Protein 1ZP6 (pdb70)

InterPro domains:
  IPR027417 P-loop containing nucleoside triphosphate hydrolase [G3DSA:3.40.50.300] (1-183)
  IPR027417 P-loop containing nucleoside triphosphate hydrolase [SSF52540] (6-176)

Structure (mmCIF, N/CA/C/O backbone):
data_1ZP6
#
_entry.id   1ZP6
#
_cell.length_a   91.960
_cell.length_b   91.960
_cell.length_c   173.603
_cell.angle_alpha   90.00
_cell.angle_beta   90.00
_cell.angle_gamma   90.00
#
_symmetry.space_group_name_H-M   'I 41 2 2'
#
loop_
_entity.id
_entity.type
_entity.pdbx_description
1 polymer 'hypothetical protein Atu3015'
2 non-polymer 'SULFATE ION'
3 water water
#
loop_
_atom_site.group_PDB
_atom_site.id
_atom_site.type_symbol
_atom_site.label_atom_id
_atom_site.label_alt_id
_atom_site.label_comp_id
_atom_site.label_asym_id
_atom_site.label_entity_id
_atom_site.label_seq_id
_atom_site.pdbx_PDB_ins_code
_atom_site.Cartn_x
_atom_site.Cartn_y
_atom_site.Cartn_z
_atom_site.occupancy
_atom_site.B_iso_or_equiv
_atom_site.auth_seq_id
_atom_site.auth_comp_id
_atom_site.auth_asym_id
_atom_site.auth_atom_id
_atom_site.pdbx_PDB_model_num
ATOM 1 N N . ASP A 1 6 ? 2.862 57.239 78.964 1.00 65.27 6 ASP A N 1
ATOM 2 C CA . ASP A 1 6 ? 3.083 58.697 79.282 1.00 66.22 6 ASP A CA 1
ATOM 3 C C . ASP A 1 6 ? 4.576 59.024 79.295 1.00 65.69 6 ASP A C 1
ATOM 4 O O . ASP A 1 6 ? 4.971 60.158 79.577 1.00 65.38 6 ASP A O 1
ATOM 9 N N . LEU A 1 7 ? 5.401 58.022 79.003 1.00 63.04 7 LEU A N 1
ATOM 10 C CA . LEU A 1 7 ? 6.836 58.229 78.988 1.00 59.93 7 LEU A CA 1
ATOM 11 C C . LEU A 1 7 ? 7.327 58.370 77.544 1.00 60.36 7 LEU A C 1
ATOM 12 O O . LEU A 1 7 ? 8.390 57.876 77.159 1.00 60.15 7 LEU A O 1
ATOM 17 N N . GLY A 1 8 ? 6.519 59.055 76.744 1.00 58.96 8 GLY A N 1
ATOM 18 C CA . GLY A 1 8 ? 6.884 59.304 75.371 1.00 56.59 8 GLY A CA 1
ATOM 19 C C . GLY A 1 8 ? 7.799 60.503 75.421 1.00 56.03 8 GLY A C 1
ATOM 20 O O . GLY A 1 8 ? 7.660 61.344 76.305 1.00 54.78 8 GLY A O 1
ATOM 21 N N . GLY A 1 9 ? 8.735 60.590 74.479 1.00 5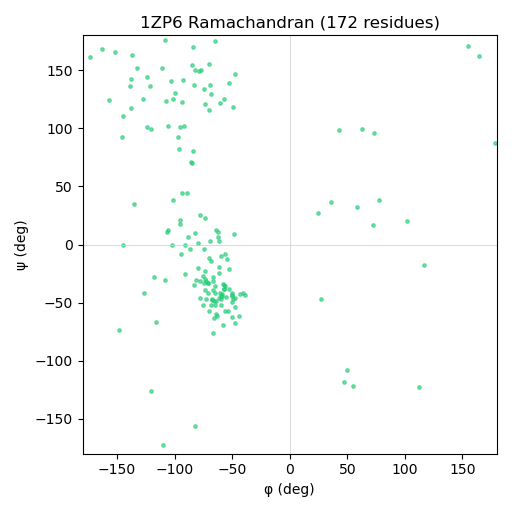6.60 9 GLY A N 1
ATOM 22 C CA . GLY A 1 9 ? 9.678 61.708 74.463 1.00 55.76 9 GLY A CA 1
ATOM 23 C C . GLY A 1 9 ? 10.705 61.613 75.588 1.00 54.85 9 GLY A C 1
ATOM 24 O O . GLY A 1 9 ? 11.369 62.595 75.907 1.00 54.89 9 GLY A O 1
ATOM 25 N N . ASN A 1 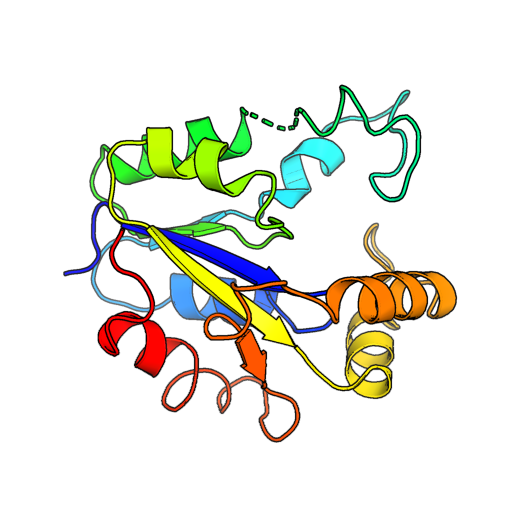10 ? 10.815 60.413 76.167 1.00 52.43 10 ASN A N 1
ATOM 26 C CA . ASN A 1 10 ? 11.718 60.095 77.262 1.00 49.12 10 ASN A CA 1
ATOM 27 C C . ASN A 1 10 ? 12.865 59.157 76.858 1.00 47.57 10 ASN A C 1
ATOM 28 O O . ASN A 1 10 ? 12.738 58.342 75.942 1.00 47.14 10 ASN A O 1
ATOM 33 N N . ILE A 1 11 ? 13.989 59.274 77.554 1.00 46.23 11 ILE A N 1
ATOM 34 C CA . ILE A 1 11 ? 15.149 58.447 77.265 1.00 43.59 11 ILE A CA 1
ATOM 35 C C . ILE A 1 11 ? 15.528 57.738 78.536 1.00 43.06 11 ILE A C 1
ATOM 36 O O . ILE A 1 11 ? 15.410 58.289 79.626 1.00 43.07 11 ILE A O 1
ATOM 41 N N . LEU A 1 12 ? 15.986 56.507 78.392 1.00 42.57 12 LEU A N 1
ATOM 42 C CA . LEU A 1 12 ? 16.372 55.708 79.541 1.00 42.41 12 LEU A CA 1
ATOM 43 C C . LEU A 1 12 ? 17.757 55.185 79.336 1.00 41.70 12 LEU A C 1
ATOM 44 O O . LEU A 1 12 ? 18.039 54.521 78.337 1.00 41.49 12 LEU A O 1
ATOM 49 N N . LEU A 1 13 ? 18.618 55.463 80.297 1.00 39.95 13 LEU A N 1
ATOM 50 C CA . LEU A 1 13 ? 19.974 54.993 80.211 1.00 39.24 13 LEU A CA 1
ATOM 51 C C . LEU A 1 13 ? 20.022 53.714 81.036 1.00 40.24 13 LEU A C 1
ATOM 52 O O . LEU A 1 13 ? 20.204 53.761 82.240 1.00 42.68 13 LEU A O 1
ATOM 57 N N . LEU A 1 14 ? 19.820 52.568 80.401 1.00 40.78 14 LEU A N 1
ATOM 58 C CA . LEU A 1 14 ? 19.835 51.297 81.127 1.00 41.44 14 LEU A CA 1
ATOM 59 C C . LEU A 1 14 ? 21.285 50.816 81.207 1.00 43.64 14 LEU A C 1
ATOM 60 O O . LEU A 1 14 ? 21.690 49.855 80.544 1.00 44.00 14 LEU A O 1
ATOM 65 N N . SER A 1 15 ? 22.065 51.513 82.024 1.00 45.80 15 SER A N 1
ATOM 66 C CA . SER A 1 15 ? 23.480 51.208 82.207 1.00 46.97 15 SER A CA 1
ATOM 67 C C . SER A 1 15 ? 23.685 50.092 83.251 1.00 46.89 15 SER A C 1
ATOM 68 O O . SER A 1 15 ? 22.747 49.699 83.951 1.00 47.18 15 SER A O 1
ATOM 71 N N . GLY A 1 16 ? 24.914 49.592 83.346 1.00 45.24 16 GLY A N 1
ATOM 72 C CA . GLY A 1 16 ? 25.223 48.527 84.282 1.00 42.94 16 GLY A CA 1
ATOM 73 C C . GLY A 1 16 ? 26.420 47.788 83.734 1.00 42.35 16 GLY A C 1
ATOM 74 O O . GLY A 1 16 ? 26.809 48.033 82.599 1.00 41.57 16 GLY A O 1
ATOM 75 N N . HIS A 1 17 ? 27.010 46.886 84.504 1.00 43.18 17 HIS A N 1
ATOM 76 C CA . HIS A 1 17 ? 28.181 46.175 84.008 1.00 44.69 17 HIS A CA 1
ATOM 77 C C . HIS A 1 17 ? 27.797 45.094 83.029 1.00 44.92 17 HIS A C 1
ATOM 78 O O . HIS A 1 17 ? 26.718 44.507 83.125 1.00 44.51 17 HIS A O 1
ATOM 85 N N . PRO A 1 18 ? 28.688 44.792 82.078 1.00 46.35 18 PRO A N 1
ATOM 86 C CA . PRO A 1 18 ? 28.320 43.744 81.126 1.00 47.88 18 PRO A CA 1
ATOM 87 C C . PRO A 1 18 ? 27.999 42.445 81.857 1.00 50.62 18 PRO A C 1
ATOM 88 O O . PRO A 1 18 ? 28.803 41.964 82.673 1.00 53.86 18 PRO A O 1
ATOM 92 N N . GLY A 1 19 ? 26.802 41.916 81.593 1.00 50.12 19 GLY A N 1
ATOM 93 C CA . GLY A 1 19 ? 26.363 40.682 82.213 1.00 49.95 19 GLY A CA 1
ATOM 94 C C . GLY A 1 19 ? 25.155 40.868 83.096 1.00 51.52 19 GLY A C 1
ATOM 95 O O . GLY A 1 19 ? 24.490 39.898 83.441 1.00 53.19 19 GLY A O 1
ATOM 96 N N . SER A 1 20 ? 24.873 42.106 83.478 1.00 52.73 20 SER A N 1
ATOM 97 C CA . SER A 1 20 ? 23.714 42.400 84.321 1.00 54.51 20 SER A CA 1
ATOM 98 C C . SER A 1 20 ? 22.410 42.305 83.511 1.00 55.86 20 SER A C 1
ATOM 99 O O . SER A 1 20 ? 21.304 42.473 84.047 1.00 54.93 20 SER A O 1
ATOM 102 N N . GLY A 1 21 ? 22.566 42.058 82.209 1.00 57.21 21 GLY A N 1
ATOM 103 C CA . GLY A 1 21 ? 21.431 41.905 81.315 1.00 57.94 21 GLY A CA 1
ATOM 104 C C . GLY A 1 21 ? 20.743 43.176 80.892 1.00 58.12 21 GLY A C 1
ATOM 105 O O . GLY A 1 21 ? 19.517 43.218 80.774 1.00 59.17 21 GLY A O 1
ATOM 106 N N . LYS A 1 22 ? 21.529 44.215 80.659 1.00 57.73 22 LYS A N 1
ATOM 107 C CA . LYS A 1 22 ? 20.971 45.486 80.241 1.00 58.10 22 LYS A CA 1
ATOM 108 C C . LYS A 1 22 ? 20.153 45.264 78.971 1.00 59.55 22 LYS A C 1
ATOM 109 O O . LYS A 1 22 ? 19.112 45.888 78.769 1.00 59.40 22 LYS A O 1
ATOM 115 N N . SER A 1 23 ? 20.632 44.362 78.120 1.00 60.93 23 SER A N 1
ATOM 116 C CA . SER A 1 23 ? 19.961 44.065 76.863 1.00 62.15 23 SER A CA 1
ATOM 117 C C . SER A 1 23 ? 18.610 43.435 77.056 1.00 62.52 23 SER A C 1
ATOM 118 O O . SER A 1 23 ? 17.591 43.991 76.664 1.00 62.51 23 SER A O 1
ATOM 121 N N . THR A 1 24 ? 18.620 42.251 77.650 1.00 63.22 24 THR A N 1
ATOM 122 C CA . THR A 1 24 ? 17.398 41.507 77.876 1.00 62.94 24 THR A CA 1
ATOM 123 C C . THR A 1 24 ? 16.317 42.339 78.537 1.00 62.70 24 THR A C 1
ATOM 124 O O . THR A 1 24 ? 15.152 42.254 78.160 1.00 62.26 24 THR A O 1
ATOM 128 N N . ILE A 1 25 ? 16.702 43.149 79.515 1.00 62.33 25 ILE A N 1
ATOM 129 C CA . ILE A 1 25 ? 15.734 43.986 80.210 1.00 63.04 25 ILE A CA 1
ATOM 130 C C . ILE A 1 25 ? 15.274 45.133 79.330 1.00 64.57 25 ILE A C 1
ATOM 131 O O . ILE A 1 25 ? 14.140 45.592 79.440 1.00 65.71 25 ILE A O 1
ATOM 136 N N . ALA A 1 26 ? 16.149 45.603 78.452 1.00 66.01 26 ALA A N 1
ATOM 137 C CA . ALA A 1 26 ? 15.787 46.710 77.579 1.00 67.30 26 ALA A CA 1
ATOM 138 C C . ALA A 1 26 ? 14.916 46.239 76.420 1.00 67.76 26 ALA A C 1
ATOM 139 O O . ALA A 1 26 ? 13.908 46.865 76.120 1.00 68.69 26 ALA A O 1
ATOM 141 N N . GLU A 1 27 ? 15.308 45.143 75.772 1.00 68.45 27 GLU A N 1
ATOM 142 C CA . GLU A 1 27 ? 14.549 44.583 74.653 1.00 68.42 27 GLU A CA 1
ATOM 143 C C . GLU A 1 27 ? 13.124 44.295 75.084 1.00 67.17 27 GLU A C 1
ATOM 144 O O . GLU A 1 27 ? 12.173 44.801 74.501 1.00 66.15 27 GLU A O 1
ATOM 150 N N . ALA A 1 28 ? 12.995 43.472 76.117 1.00 67.07 28 ALA A N 1
ATOM 151 C CA . ALA A 1 28 ? 11.694 43.094 76.649 1.00 67.70 28 ALA A CA 1
ATOM 152 C C . ALA A 1 28 ? 10.862 44.304 77.087 1.00 67.39 28 ALA A C 1
ATOM 153 O O . ALA A 1 28 ? 9.641 44.311 76.955 1.00 67.34 28 ALA A O 1
ATOM 155 N N . LEU A 1 29 ? 11.522 45.326 77.609 1.00 67.98 29 LEU A N 1
ATOM 156 C CA . LEU A 1 29 ? 10.822 46.526 78.053 1.00 68.37 29 LEU A CA 1
ATOM 157 C C . LEU A 1 29 ? 10.417 47.347 76.830 1.00 69.31 29 LEU A C 1
ATOM 158 O O . LEU A 1 29 ? 9.435 48.089 76.854 1.00 68.90 29 LEU A O 1
ATOM 163 N N . ALA A 1 30 ? 11.192 47.194 75.761 1.00 70.87 30 ALA A N 1
ATOM 164 C CA . ALA A 1 30 ? 10.970 47.910 74.512 1.00 72.70 30 ALA A CA 1
ATOM 165 C C . ALA A 1 30 ? 9.840 47.272 73.727 1.00 73.82 30 ALA A C 1
ATOM 166 O O . ALA A 1 30 ? 9.120 47.955 72.994 1.00 74.87 30 ALA A O 1
ATOM 168 N N . ASN A 1 31 ? 9.710 45.955 73.877 1.00 73.19 31 ASN A N 1
ATOM 169 C CA . ASN A 1 31 ? 8.665 45.187 73.218 1.00 72.18 31 ASN A CA 1
ATOM 170 C C . ASN A 1 31 ? 7.370 45.370 74.013 1.00 73.52 31 ASN A C 1
ATOM 171 O O . ASN A 1 31 ? 6.342 44.794 73.678 1.00 73.92 31 ASN A O 1
ATOM 176 N N . LEU A 1 32 ? 7.423 46.175 75.070 1.00 75.44 32 LEU A N 1
ATOM 177 C CA . LEU A 1 32 ? 6.244 46.419 75.890 1.00 77.02 32 LEU A CA 1
ATOM 178 C C . LEU A 1 32 ? 5.213 47.235 75.123 1.00 78.88 32 LEU A C 1
ATOM 179 O O . LEU A 1 32 ? 5.553 48.200 74.442 1.00 78.40 32 LEU A O 1
ATOM 184 N N . PRO A 1 33 ? 3.926 46.852 75.227 1.00 80.98 33 PRO A N 1
ATOM 185 C CA . PRO A 1 33 ? 2.857 47.578 74.528 1.00 80.97 33 PRO A CA 1
ATOM 186 C C . PRO A 1 33 ? 2.689 49.015 75.029 1.00 80.25 33 PRO A C 1
ATOM 187 O O . PRO A 1 33 ? 3.347 49.433 75.981 1.00 80.88 33 PRO A O 1
ATOM 191 N N . GLY A 1 34 ? 1.807 49.761 74.378 1.00 79.11 34 GLY A N 1
ATOM 192 C CA . GLY A 1 34 ? 1.577 51.142 74.754 1.00 77.83 34 GLY A CA 1
ATOM 193 C C . GLY A 1 34 ? 2.075 52.080 73.665 1.00 77.56 34 GLY A C 1
ATOM 194 O O . GLY A 1 34 ? 1.642 51.998 72.502 1.00 78.12 34 GLY A O 1
ATOM 195 N N . VAL A 1 35 ? 2.989 52.972 74.042 1.00 75.43 35 VAL A N 1
ATOM 196 C CA . VAL A 1 35 ? 3.579 53.931 73.112 1.00 72.08 35 VAL A CA 1
ATOM 197 C C . VAL A 1 35 ? 4.740 53.295 72.389 1.00 69.60 35 VAL A C 1
ATOM 198 O O . VAL A 1 35 ? 5.363 52.371 72.891 1.00 68.81 35 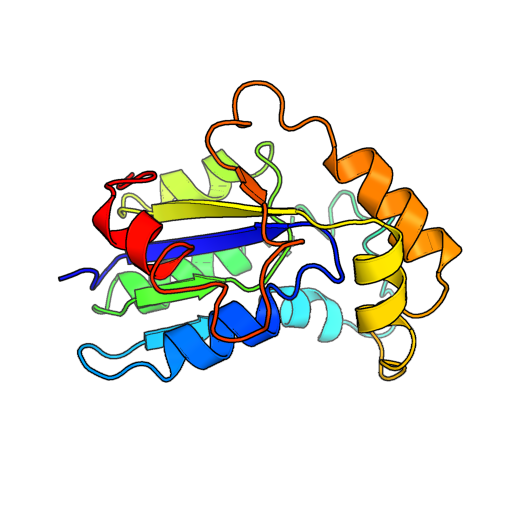VAL A O 1
ATOM 202 N N . PRO A 1 36 ? 5.053 53.796 71.193 1.00 67.91 36 PRO A N 1
ATOM 203 C CA . PRO A 1 36 ? 6.166 53.234 70.423 1.00 65.46 36 PRO A CA 1
ATOM 204 C C . PRO A 1 36 ? 7.503 53.344 71.152 1.00 63.19 36 PRO A C 1
ATOM 205 O O . PRO A 1 36 ? 7.950 54.427 71.531 1.00 63.14 36 PRO A O 1
ATOM 209 N N . LYS A 1 37 ? 8.128 52.198 71.363 1.00 59.79 37 LYS A N 1
ATOM 210 C CA . LYS A 1 37 ? 9.394 52.153 72.058 1.00 56.88 37 LYS A CA 1
ATOM 211 C C . LYS A 1 37 ? 10.506 51.821 71.086 1.00 55.19 37 LYS A C 1
ATOM 212 O O . LYS A 1 37 ? 10.262 51.589 69.911 1.00 54.96 37 LYS A O 1
ATOM 218 N N . VAL A 1 38 ? 11.737 51.834 71.578 1.00 54.07 38 VAL A N 1
ATOM 219 C CA . VAL A 1 38 ? 12.904 51.509 70.767 1.00 51.44 38 VAL A CA 1
ATOM 220 C C . VAL A 1 38 ? 14.045 51.055 71.671 1.00 49.87 38 VAL A C 1
ATOM 221 O O . VAL A 1 38 ? 14.435 51.734 72.617 1.00 48.59 38 VAL A O 1
ATOM 225 N N . HIS A 1 39 ? 14.542 49.866 71.388 1.00 48.53 39 HIS A N 1
ATOM 226 C CA . HIS A 1 39 ? 15.637 49.312 72.137 1.00 47.43 39 HIS A CA 1
ATOM 227 C C . HIS A 1 39 ? 16.870 49.672 71.321 1.00 46.69 39 HIS A C 1
ATOM 228 O O . HIS A 1 39 ? 17.180 49.064 70.287 1.00 45.28 39 HIS A O 1
ATOM 235 N N . PHE A 1 40 ? 17.548 50.706 71.794 1.00 46.27 40 PHE A N 1
ATOM 236 C CA . PHE A 1 40 ? 18.741 51.223 71.150 1.00 45.60 40 PHE A CA 1
ATOM 237 C C . PHE A 1 40 ? 19.992 50.577 71.715 1.00 45.08 40 PHE A C 1
ATOM 238 O O . PHE A 1 40 ? 20.439 50.937 72.791 1.00 45.92 40 PHE A O 1
ATOM 246 N N . HIS A 1 41 ? 20.563 49.629 70.991 1.00 45.53 41 HIS A N 1
ATOM 247 C CA . HIS A 1 41 ? 21.767 48.967 71.462 1.00 46.91 41 HIS A CA 1
ATOM 248 C C . HIS A 1 41 ? 22.930 49.855 71.053 1.00 46.82 41 HIS A C 1
ATOM 249 O O . HIS A 1 41 ? 23.604 49.613 70.052 1.00 44.91 41 HIS A O 1
ATOM 256 N N . SER A 1 42 ? 23.145 50.896 71.857 1.00 48.63 42 SER A N 1
ATOM 257 C CA . SER A 1 42 ? 24.181 51.894 71.608 1.00 49.27 42 SER A CA 1
ATOM 258 C C . SER A 1 42 ? 25.571 51.321 71.391 1.00 50.57 42 SER A C 1
ATOM 259 O O . SER A 1 42 ? 26.420 51.967 70.780 1.00 51.17 42 SER A O 1
ATOM 262 N N . ASP A 1 43 ? 25.797 50.102 71.862 1.00 51.50 43 ASP A N 1
ATOM 263 C CA . ASP A 1 43 ? 27.097 49.465 71.690 1.00 52.97 43 ASP A CA 1
ATOM 264 C C . ASP A 1 43 ? 27.358 49.138 70.206 1.00 51.96 43 ASP A C 1
ATOM 265 O O . ASP A 1 43 ? 28.478 48.829 69.802 1.00 49.09 43 ASP A O 1
ATOM 270 N N . ASP A 1 44 ? 26.314 49.205 69.394 1.00 52.73 44 ASP A N 1
ATOM 271 C CA . ASP A 1 44 ? 26.477 48.917 67.982 1.00 53.91 44 ASP A CA 1
ATOM 272 C C . ASP A 1 44 ? 27.281 50.024 67.315 1.00 54.31 44 ASP A C 1
ATOM 273 O O . ASP A 1 44 ? 27.727 49.871 66.175 1.00 54.70 44 ASP A O 1
ATOM 278 N N . LEU A 1 45 ? 27.476 51.135 68.019 1.00 53.25 45 LEU A N 1
ATOM 279 C CA . LEU A 1 45 ? 28.211 52.257 67.450 1.00 52.55 45 LEU A CA 1
ATOM 280 C C . LEU A 1 45 ? 29.661 51.954 67.213 1.00 53.52 45 LEU A C 1
ATOM 281 O O . LEU A 1 45 ? 30.216 52.414 66.219 1.00 53.35 45 LEU A O 1
ATOM 286 N N . TRP A 1 46 ? 30.295 51.217 68.131 1.00 55.91 46 TRP A N 1
ATOM 287 C CA . TRP A 1 46 ? 31.705 50.855 67.940 1.00 57.51 46 TRP A CA 1
ATOM 288 C C . TRP A 1 46 ? 31.728 49.522 67.200 1.00 55.48 46 TRP A C 1
ATOM 289 O O . TRP A 1 46 ? 32.675 49.223 66.481 1.00 54.26 46 TRP A O 1
ATOM 300 N N . GLY A 1 47 ? 30.659 48.742 67.343 1.00 54.60 47 GLY A N 1
ATOM 301 C CA . GLY A 1 47 ? 30.578 47.485 66.618 1.00 54.09 47 GLY A CA 1
ATOM 302 C C . GLY A 1 47 ? 30.600 47.743 65.109 1.00 54.01 47 GLY A C 1
ATOM 303 O O . GLY A 1 47 ? 30.984 46.856 64.349 1.00 54.70 47 GLY A O 1
ATOM 304 N N . TYR A 1 48 ? 30.192 48.952 64.690 1.00 53.16 48 TYR A N 1
ATOM 305 C CA . TYR A 1 48 ? 30.162 49.393 63.279 1.00 52.09 48 TYR A CA 1
ATOM 306 C C . TYR A 1 48 ? 31.561 49.687 62.733 1.00 51.35 48 TYR A C 1
ATOM 307 O O . TYR A 1 48 ? 31.829 49.562 61.546 1.00 49.83 48 TYR A O 1
ATOM 316 N N . ILE A 1 49 ? 32.457 50.104 63.602 1.00 53.34 49 ILE A N 1
ATOM 317 C CA . ILE A 1 49 ? 33.796 50.402 63.150 1.00 55.43 49 ILE A CA 1
ATOM 318 C C . ILE A 1 49 ? 34.609 49.107 63.075 1.00 57.90 49 ILE A C 1
ATOM 319 O O . ILE A 1 49 ? 34.492 48.247 63.952 1.00 58.87 49 ILE A O 1
ATOM 324 N N . LYS A 1 50 ? 35.391 48.961 62.001 1.00 60.18 50 LYS A N 1
ATOM 325 C CA . LYS A 1 50 ? 36.252 47.788 61.774 1.00 62.66 50 LYS A CA 1
ATOM 326 C C . LYS A 1 50 ? 37.585 48.261 61.218 1.00 65.45 50 LYS A C 1
ATOM 327 O O . LYS A 1 50 ? 37.625 49.097 60.331 1.00 67.00 50 LYS A O 1
ATOM 333 N N . HIS A 1 51 ? 38.679 47.715 61.721 1.00 69.33 51 HIS A N 1
ATOM 334 C CA . HIS A 1 51 ? 40.000 48.150 61.283 1.00 73.46 51 HIS A CA 1
ATOM 335 C C . HIS A 1 51 ? 40.234 49.521 61.892 1.00 75.09 51 HIS A C 1
ATOM 336 O O . HIS A 1 51 ? 39.821 50.543 61.340 1.00 74.01 51 HIS A O 1
ATOM 343 N N . GLY A 1 52 ? 40.916 49.520 63.032 1.00 77.42 52 GLY A N 1
ATOM 344 C CA . GLY A 1 52 ? 41.186 50.741 63.757 1.00 79.34 52 GLY A CA 1
ATOM 345 C C . GLY A 1 52 ? 40.169 50.721 64.869 1.00 81.45 52 GLY A C 1
ATOM 346 O O . GLY A 1 52 ? 39.862 51.748 65.464 1.00 82.60 52 GLY A O 1
ATOM 347 N N . ARG A 1 53 ? 39.653 49.524 65.143 1.00 82.80 53 ARG A N 1
ATOM 348 C CA . ARG A 1 53 ? 38.634 49.298 66.164 1.00 85.13 53 ARG A CA 1
ATOM 349 C C . ARG A 1 53 ? 38.927 49.888 67.548 1.00 87.19 53 ARG A C 1
ATOM 350 O O . ARG A 1 53 ? 38.175 50.736 68.032 1.00 87.50 53 ARG A O 1
ATOM 358 N N . ILE A 1 54 ? 40.006 49.425 68.182 1.00 89.26 54 ILE A N 1
ATOM 359 C CA . ILE A 1 54 ? 40.410 49.882 69.523 1.00 90.91 54 ILE A CA 1
ATOM 360 C C . ILE A 1 54 ? 39.356 49.550 70.582 1.00 92.49 54 ILE A C 1
ATOM 361 O O . ILE A 1 54 ? 38.365 50.262 70.722 1.00 92.17 54 ILE A O 1
ATOM 366 N N . ASP A 1 55 ? 39.577 48.477 71.334 1.00 95.37 55 ASP A N 1
ATOM 367 C CA . ASP A 1 55 ? 38.621 48.074 72.359 1.00 98.90 55 ASP A CA 1
ATOM 368 C C . ASP A 1 55 ? 38.264 49.199 73.320 1.00 101.42 55 ASP A C 1
ATOM 369 O O . ASP A 1 55 ? 39.128 49.970 73.744 1.00 101.25 55 ASP A O 1
ATOM 374 N N . PRO A 1 56 ? 36.969 49.305 73.674 1.00 104.20 56 PRO A N 1
ATOM 375 C CA . PRO A 1 56 ? 36.435 50.324 74.587 1.00 106.43 56 PRO A CA 1
ATOM 376 C C . PRO A 1 56 ? 36.884 50.148 76.030 1.00 108.54 56 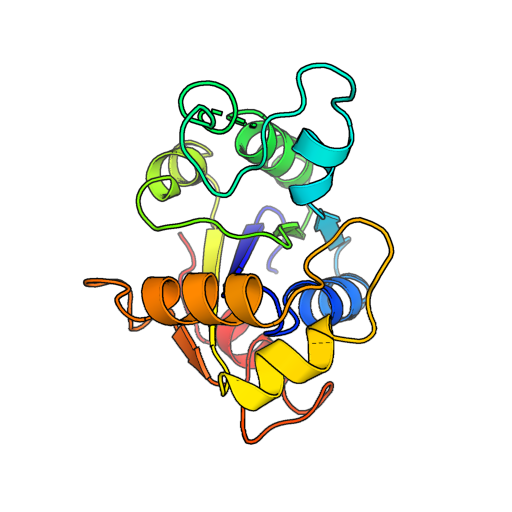PRO A C 1
ATOM 377 O O . PRO A 1 56 ? 36.464 50.906 76.908 1.00 108.89 56 PRO A O 1
ATOM 381 N N . TRP A 1 57 ? 37.735 49.145 76.263 1.00 110.84 57 TRP A N 1
ATOM 382 C CA . TRP A 1 57 ? 38.267 48.866 77.601 1.00 112.41 57 TRP A CA 1
ATOM 383 C C . TRP A 1 57 ? 39.225 49.990 77.968 1.00 113.46 57 TRP A C 1
ATOM 384 O O . TRP A 1 57 ? 39.043 50.660 78.981 1.00 114.44 57 TRP A O 1
ATOM 395 N N . LEU A 1 58 ? 40.236 50.198 77.129 1.00 114.02 58 LEU A N 1
ATOM 396 C CA . LEU A 1 58 ? 41.230 51.232 77.368 1.00 114.84 58 LEU A CA 1
ATOM 397 C C . LEU A 1 58 ? 42.386 50.880 76.445 1.00 115.38 58 LEU A C 1
ATOM 398 O O . LEU A 1 58 ? 42.465 49.751 75.965 1.00 115.66 58 LEU A O 1
ATOM 403 N N . PRO A 1 59 ? 43.291 51.835 76.171 1.00 115.85 59 PRO A N 1
ATOM 404 C CA . PRO A 1 59 ? 43.270 53.208 76.676 1.00 116.06 59 PRO A CA 1
ATOM 405 C C . PRO A 1 59 ? 42.914 54.221 75.581 1.00 116.05 59 PRO A C 1
ATOM 406 O O . PRO A 1 59 ? 42.320 55.257 75.866 1.00 116.94 59 PRO A O 1
ATOM 410 N N . GLN A 1 60 ? 43.275 53.914 74.333 1.00 114.94 60 GLN A N 1
ATOM 411 C CA . GLN A 1 60 ? 43.017 54.805 73.199 1.00 113.65 60 GLN A CA 1
ATOM 412 C C . GLN A 1 60 ? 41.535 55.075 72.935 1.00 111.54 60 GLN A C 1
ATOM 413 O O . GLN A 1 60 ? 41.175 55.701 71.936 1.00 110.97 60 GLN A O 1
ATOM 419 N N . SER A 1 61 ? 40.673 54.598 73.819 1.00 109.01 61 SER A N 1
ATOM 420 C CA . SER A 1 61 ? 39.255 54.838 73.655 1.00 106.86 61 SER A CA 1
ATOM 421 C C . SER A 1 61 ? 38.959 56.265 74.109 1.00 106.25 61 SER A C 1
ATOM 422 O O . SER A 1 61 ? 37.845 56.582 74.519 1.00 106.70 61 SER A O 1
ATOM 425 N N . HIS A 1 62 ? 39.962 57.131 74.049 1.00 105.24 62 HIS A N 1
ATOM 426 C CA . HIS A 1 62 ? 39.756 58.511 74.465 1.00 104.04 62 HIS A CA 1
ATOM 427 C C . HIS A 1 62 ? 38.790 59.206 73.514 1.00 101.70 62 HIS A C 1
ATOM 428 O O . HIS A 1 62 ? 37.624 59.398 73.847 1.00 101.46 62 HIS A O 1
ATOM 435 N N . GLN A 1 63 ? 39.275 59.571 72.327 1.00 98.96 63 GLN A N 1
ATOM 436 C CA . GLN A 1 63 ? 38.453 60.273 71.343 1.00 95.75 63 GLN A CA 1
ATOM 437 C C . GLN A 1 63 ? 37.426 59.374 70.662 1.00 91.82 63 GLN A C 1
ATOM 438 O O . GLN A 1 63 ? 36.421 59.853 70.130 1.00 91.08 63 GLN A O 1
ATOM 444 N N . GLN A 1 64 ? 37.676 58.072 70.663 1.00 86.73 64 GLN A N 1
ATOM 445 C CA . GLN A 1 64 ? 36.727 57.157 70.054 1.00 80.93 64 GLN A CA 1
ATOM 446 C C . GLN A 1 64 ? 35.432 57.228 70.844 1.00 76.74 64 GLN A C 1
ATOM 447 O O . GLN A 1 64 ? 34.396 57.575 70.299 1.00 76.60 64 GLN A O 1
ATOM 453 N N . ASN A 1 65 ? 35.503 56.912 72.132 1.00 72.34 65 ASN A N 1
ATOM 454 C CA . ASN A 1 65 ? 34.330 56.941 72.999 1.00 68.92 65 ASN A CA 1
ATOM 455 C C . ASN A 1 65 ? 33.709 58.342 73.030 1.00 65.62 65 ASN A C 1
ATOM 456 O O . ASN A 1 65 ? 32.494 58.499 72.962 1.00 64.48 65 ASN A O 1
ATOM 461 N N . ARG A 1 66 ? 34.555 59.357 73.125 1.00 63.05 66 ARG A N 1
ATOM 462 C CA . ARG A 1 66 ? 34.099 60.735 73.166 1.00 61.26 66 ARG A CA 1
ATOM 463 C C . ARG A 1 66 ? 33.092 60.937 72.041 1.00 59.21 66 ARG A C 1
ATOM 464 O O . ARG A 1 66 ? 32.025 61.510 72.228 1.00 56.30 66 ARG A O 1
ATOM 480 N N . ILE A 1 68 ? 31.612 58.328 69.867 1.00 53.16 68 ILE A N 1
ATOM 481 C CA . ILE A 1 68 ? 30.538 57.349 69.986 1.00 50.57 68 ILE A CA 1
ATOM 482 C C . ILE A 1 68 ? 29.496 57.768 71.002 1.00 50.90 68 ILE A C 1
ATOM 483 O O . ILE A 1 68 ? 28.317 57.425 70.889 1.00 50.82 68 ILE A O 1
ATOM 496 N N . GLN A 1 70 ? 28.841 61.068 71.814 1.00 51.29 70 GLN A N 1
ATOM 497 C CA . GLN A 1 70 ? 28.159 62.210 71.206 1.00 51.87 70 GLN A CA 1
ATOM 498 C C . GLN A 1 70 ? 27.066 61.746 70.254 1.00 50.29 70 GLN A C 1
ATOM 499 O O . GLN A 1 70 ? 25.950 62.265 70.297 1.00 50.63 70 GLN A O 1
ATOM 505 N N . ILE A 1 71 ? 27.404 60.780 69.393 1.00 47.18 71 ILE A N 1
ATOM 506 C CA . ILE A 1 71 ? 26.464 60.216 68.414 1.00 43.47 71 ILE A CA 1
ATOM 507 C C . ILE A 1 71 ? 25.278 59.671 69.182 1.00 42.94 71 ILE A C 1
ATOM 508 O O . ILE A 1 71 ? 24.171 60.204 69.121 1.00 42.95 71 ILE A O 1
ATOM 513 N N . ALA A 1 72 ? 25.539 58.602 69.919 1.00 41.67 72 ALA A N 1
ATOM 514 C CA . ALA A 1 72 ? 24.531 57.954 70.725 1.00 39.64 72 ALA A CA 1
ATOM 515 C C . ALA A 1 72 ? 23.595 58.951 71.403 1.00 38.63 72 ALA A C 1
ATOM 516 O O . ALA A 1 72 ? 22.394 58.749 71.418 1.00 38.66 72 ALA A O 1
ATOM 518 N N . ALA A 1 73 ? 24.126 60.030 71.958 1.00 38.24 73 ALA A N 1
ATOM 519 C CA . ALA A 1 73 ? 23.259 60.977 72.631 1.00 39.22 73 ALA A CA 1
ATOM 520 C C . ALA A 1 73 ? 22.437 61.708 71.612 1.00 41.47 73 ALA A C 1
ATOM 521 O O . ALA A 1 73 ? 21.298 62.075 71.861 1.00 42.08 73 ALA A O 1
ATOM 523 N N . ASP A 1 74 ? 23.012 61.923 70.444 1.00 44.62 74 ASP A N 1
ATOM 524 C CA . ASP A 1 74 ? 22.285 62.624 69.415 1.00 46.35 74 ASP A CA 1
ATOM 525 C C . ASP A 1 74 ? 21.140 61.749 68.945 1.00 45.95 74 ASP A C 1
ATOM 526 O O . ASP A 1 74 ? 19.990 62.189 68.917 1.00 46.73 74 ASP A O 1
ATOM 531 N N . VAL A 1 75 ? 21.464 60.509 68.581 1.00 45.08 75 VAL A N 1
ATOM 532 C CA . VAL A 1 75 ? 20.481 59.526 68.112 1.00 44.14 75 VAL A CA 1
ATOM 533 C C . VAL A 1 75 ? 19.297 59.361 69.089 1.00 44.88 75 VAL A C 1
ATOM 534 O O . VAL A 1 75 ? 18.154 59.209 68.661 1.00 43.53 75 VAL A O 1
ATOM 538 N N . ALA A 1 76 ? 19.576 59.393 70.394 1.00 44.88 76 ALA A N 1
ATOM 539 C CA . ALA A 1 76 ? 18.531 59.254 71.398 1.00 45.49 76 ALA A CA 1
ATOM 540 C C . ALA A 1 76 ? 17.551 60.404 71.251 1.00 47.21 76 ALA A C 1
ATOM 541 O O . ALA A 1 76 ? 16.340 60.198 71.254 1.00 48.66 76 ALA A O 1
ATOM 543 N N . GLY A 1 77 ? 18.074 61.617 71.118 1.00 47.88 77 GLY A N 1
ATOM 544 C CA . GLY A 1 77 ? 17.209 62.770 70.946 1.00 49.24 77 GLY A CA 1
ATOM 545 C C . GLY A 1 77 ? 16.330 62.647 69.707 1.00 50.36 77 GLY A C 1
ATOM 546 O O . GLY A 1 77 ? 15.136 62.945 69.766 1.00 50.56 77 GLY A O 1
ATOM 547 N N . ARG A 1 78 ? 16.914 62.211 68.590 1.00 50.88 78 ARG A N 1
ATOM 548 C CA . ARG A 1 78 ? 16.187 62.040 67.323 1.00 52.47 78 ARG A CA 1
ATOM 549 C C . ARG A 1 78 ? 14.877 61.289 67.532 1.00 50.69 78 ARG A C 1
ATOM 550 O O . ARG A 1 78 ? 13.820 61.737 67.119 1.00 50.62 78 ARG A O 1
ATOM 558 N N . TYR A 1 79 ? 14.969 60.123 68.149 1.00 48.97 79 TYR A N 1
ATOM 559 C CA . TYR A 1 79 ? 13.800 59.322 68.412 1.00 46.79 79 TYR A CA 1
ATOM 560 C C . TYR A 1 79 ? 12.911 60.041 69.399 1.00 47.28 79 TYR A C 1
ATOM 561 O O . TYR A 1 79 ? 11.724 60.152 69.186 1.00 47.98 79 TYR A O 1
ATOM 570 N N . ALA A 1 80 ? 13.492 60.525 70.487 1.00 48.34 80 ALA A N 1
ATOM 571 C CA . ALA A 1 80 ? 12.725 61.222 71.500 1.00 50.65 80 ALA A CA 1
ATOM 572 C C . ALA A 1 80 ? 11.908 62.362 70.913 1.00 52.16 80 ALA A C 1
ATOM 573 O O . ALA A 1 80 ? 10.690 62.392 71.076 1.00 52.40 80 ALA A O 1
ATOM 575 N N . LYS A 1 81 ? 12.573 63.300 70.238 1.00 54.41 81 LYS A N 1
ATOM 576 C CA . LYS A 1 81 ? 11.896 64.458 69.636 1.00 57.04 81 LYS A CA 1
ATOM 577 C C . LYS A 1 81 ? 10.612 64.058 68.932 1.00 58.35 81 LYS A C 1
ATOM 578 O O . LYS A 1 81 ? 9.592 64.734 69.039 1.00 59.86 81 LYS A O 1
ATOM 584 N N . GLU A 1 82 ? 10.669 62.951 68.209 1.00 58.65 82 GLU A N 1
ATOM 585 C CA . GLU A 1 82 ? 9.513 62.467 67.490 1.00 59.31 82 GLU A CA 1
ATOM 586 C C . GLU A 1 82 ? 8.662 61.532 68.337 1.00 59.31 82 GLU A C 1
ATOM 587 O O . GLU A 1 82 ? 8.222 60.489 67.861 1.00 58.98 82 GLU A O 1
ATOM 593 N N . GLY A 1 83 ? 8.433 61.916 69.593 1.00 59.97 83 GLY A N 1
ATOM 594 C CA . GLY A 1 83 ? 7.626 61.106 70.506 1.00 60.60 83 GLY A CA 1
ATOM 595 C C . GLY A 1 83 ? 7.939 59.625 70.422 1.00 59.69 83 GLY A C 1
ATOM 596 O O . GLY A 1 83 ? 7.442 58.922 69.552 1.00 60.34 83 GLY A O 1
ATOM 597 N N . TYR A 1 84 ? 8.756 59.150 71.343 1.00 58.63 84 TYR A N 1
ATOM 598 C CA . TYR A 1 84 ? 9.172 57.762 71.366 1.00 58.36 84 TYR A CA 1
ATOM 599 C C . TYR A 1 84 ? 9.698 57.602 72.769 1.00 59.26 84 TYR A C 1
ATOM 600 O O . TYR A 1 84 ? 9.877 58.587 73.471 1.00 59.72 84 TYR A O 1
ATOM 609 N N . PHE A 1 85 ? 9.945 56.371 73.185 1.00 59.30 85 PHE A N 1
ATOM 610 C CA . PHE A 1 85 ? 10.520 56.128 74.498 1.00 57.82 85 PHE A CA 1
ATOM 611 C C . PHE A 1 85 ? 11.809 55.397 74.132 1.00 57.34 85 PHE A C 1
ATOM 612 O O . PHE A 1 85 ? 11.803 54.212 73.810 1.00 56.82 85 PHE A O 1
ATOM 620 N N . VAL A 1 86 ? 12.911 56.137 74.125 1.00 56.15 86 VAL A N 1
ATOM 621 C CA . VAL A 1 86 ? 14.194 55.562 73.777 1.00 54.85 86 VAL A CA 1
ATOM 622 C C . VAL A 1 86 ? 14.735 54.804 74.981 1.00 54.29 86 VAL A C 1
ATOM 623 O O . VAL A 1 86 ? 14.442 55.148 76.122 1.00 54.42 86 VAL A O 1
ATOM 627 N N . ILE A 1 87 ? 15.500 53.755 74.722 1.00 53.11 87 ILE A N 1
ATOM 628 C CA . ILE A 1 87 ? 16.090 52.957 75.783 1.00 52.95 87 ILE A CA 1
ATOM 629 C C . ILE A 1 87 ? 17.459 52.520 75.261 1.00 53.31 87 ILE A C 1
ATOM 630 O O . ILE A 1 87 ? 17.559 51.734 74.315 1.00 52.38 87 ILE A O 1
ATOM 635 N N . LEU A 1 88 ? 18.511 53.073 75.860 1.00 53.02 88 LEU A N 1
ATOM 636 C CA . LEU A 1 88 ? 19.853 52.733 75.456 1.00 52.79 88 LEU A CA 1
ATOM 637 C C . LEU A 1 88 ? 20.379 51.621 76.325 1.00 54.19 88 LEU A C 1
ATOM 638 O O . LEU A 1 88 ? 20.415 51.731 77.542 1.00 54.40 88 LEU A O 1
ATOM 643 N N . ASP A 1 89 ? 20.761 50.543 75.649 1.00 56.86 89 ASP A N 1
ATOM 644 C CA . ASP A 1 89 ? 21.320 49.328 76.221 1.00 58.57 89 ASP A CA 1
ATOM 645 C C . ASP A 1 89 ? 22.821 49.459 76.130 1.00 59.44 89 ASP A C 1
ATOM 646 O O . ASP A 1 89 ? 23.445 48.927 75.190 1.00 60.29 89 ASP A O 1
ATOM 651 N N . GLY A 1 90 ? 23.395 50.176 77.094 1.00 58.78 90 GLY A N 1
ATOM 652 C CA . GLY A 1 90 ? 24.831 50.365 77.119 1.00 57.50 90 GLY A CA 1
ATOM 653 C C . GLY A 1 90 ? 25.333 51.063 78.363 1.00 57.11 90 GLY A C 1
ATOM 654 O O . GLY A 1 90 ? 24.564 51.715 79.078 1.00 56.58 90 GLY A O 1
ATOM 655 N N . VAL A 1 91 ? 26.634 50.907 78.608 1.00 55.92 91 VAL A N 1
ATOM 656 C CA . VAL A 1 91 ? 27.320 51.522 79.738 1.00 53.85 91 VAL A CA 1
ATOM 657 C C . VAL A 1 91 ? 27.354 53.031 79.494 1.00 53.80 91 VAL A C 1
ATOM 658 O O . VAL A 1 91 ? 27.729 53.480 78.410 1.00 53.73 91 VAL A O 1
ATOM 662 N N . VAL A 1 92 ? 26.935 53.796 80.496 1.00 52.61 92 VAL A N 1
ATOM 663 C CA . VAL A 1 92 ? 26.942 55.252 80.436 1.00 52.41 92 VAL A CA 1
ATOM 664 C C . VAL A 1 92 ? 27.245 55.735 81.837 1.00 54.83 92 VAL A C 1
ATOM 665 O O . VAL A 1 92 ? 26.339 55.894 82.661 1.00 54.83 92 VAL A O 1
ATOM 669 N N . ARG A 1 93 ? 28.531 55.952 82.103 1.00 56.68 93 ARG A N 1
ATOM 670 C CA . ARG A 1 93 ? 28.990 56.405 83.411 1.00 57.57 93 ARG A CA 1
ATOM 671 C C . ARG A 1 93 ? 28.566 57.833 83.632 1.00 56.14 93 ARG A C 1
ATOM 672 O O . ARG A 1 93 ? 28.358 58.579 82.683 1.00 56.63 93 ARG A O 1
ATOM 680 N N . PRO A 1 94 ? 28.436 58.240 84.897 1.00 55.90 94 PRO A N 1
ATOM 681 C CA . PRO A 1 94 ? 28.031 59.614 85.183 1.00 54.40 94 PRO A CA 1
ATOM 682 C C . PRO A 1 94 ? 28.907 60.698 84.533 1.00 53.66 94 PRO A C 1
ATOM 683 O O . PRO A 1 94 ? 28.522 61.859 84.521 1.00 53.69 94 PRO A O 1
ATOM 687 N N . ASP A 1 95 ? 30.068 60.321 83.997 1.00 53.34 95 ASP A N 1
ATOM 688 C CA . ASP A 1 95 ? 30.952 61.272 83.331 1.00 52.90 95 ASP A CA 1
ATOM 689 C C . ASP A 1 95 ? 30.247 61.806 82.102 1.00 52.78 95 ASP A C 1
ATOM 690 O O . ASP A 1 95 ? 30.338 62.992 81.786 1.00 54.31 95 ASP A O 1
ATOM 695 N N . TRP A 1 96 ? 29.568 60.916 81.383 1.00 50.23 96 TRP A N 1
ATOM 696 C CA . TRP A 1 96 ? 28.870 61.307 80.160 1.00 46.99 96 TRP A CA 1
ATOM 697 C C . TRP A 1 96 ? 27.424 61.724 80.346 1.00 47.79 96 TRP A C 1
ATOM 698 O O . TRP A 1 96 ? 26.753 62.082 79.375 1.00 47.76 96 TRP A O 1
ATOM 709 N N . LEU A 1 97 ? 26.939 61.678 81.580 1.00 47.52 97 LEU A N 1
ATOM 710 C CA . LEU A 1 97 ? 25.567 62.079 81.840 1.00 49.86 97 LEU A CA 1
ATOM 711 C C . LEU A 1 97 ? 25.241 63.454 81.212 1.00 50.26 97 LEU A C 1
ATOM 712 O O . LEU A 1 97 ? 24.250 63.605 80.501 1.00 49.03 97 LEU A O 1
ATOM 717 N N . PRO A 1 98 ? 26.095 64.469 81.444 1.00 51.74 98 PRO A N 1
ATOM 718 C CA . PRO A 1 98 ? 25.826 65.798 80.870 1.00 51.34 98 PRO A CA 1
ATOM 719 C C . PRO A 1 98 ? 25.741 65.806 79.342 1.00 50.25 98 PRO A C 1
ATOM 720 O O . PRO A 1 98 ? 25.339 66.787 78.734 1.00 50.14 98 PRO A O 1
ATOM 724 N N . ALA A 1 99 ? 26.117 64.694 78.730 1.00 50.05 99 ALA A N 1
ATOM 725 C CA . ALA A 1 99 ? 26.074 64.566 77.281 1.00 49.96 99 ALA A CA 1
ATOM 726 C C . ALA A 1 99 ? 24.677 64.099 76.872 1.00 50.20 99 ALA A C 1
ATOM 727 O O . ALA A 1 99 ? 24.375 63.977 75.686 1.00 48.82 99 ALA A O 1
ATOM 729 N N . PHE A 1 100 ? 23.838 63.825 77.874 1.00 51.03 100 PHE A N 1
ATOM 730 C CA . PHE A 1 100 ? 22.464 63.348 77.656 1.00 51.10 100 PHE A CA 1
ATOM 731 C C . PHE A 1 100 ? 21.406 64.327 78.207 1.00 53.12 100 PHE A C 1
ATOM 732 O O . PHE A 1 100 ? 20.270 64.409 77.716 1.00 53.58 100 PHE A O 1
ATOM 740 N N . THR A 1 101 ? 21.778 65.076 79.231 1.00 54.33 101 THR A N 1
ATOM 741 C CA . THR A 1 101 ? 20.852 66.050 79.775 1.00 55.71 101 THR A CA 1
ATOM 742 C C . THR A 1 101 ? 20.725 67.185 78.746 1.00 56.34 101 THR A C 1
ATOM 743 O O . THR A 1 101 ? 19.653 67.784 78.585 1.00 58.44 101 THR A O 1
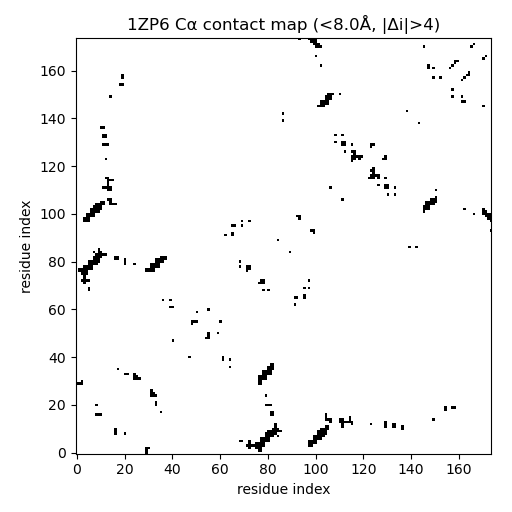ATOM 747 N N . ALA A 1 102 ? 21.816 67.455 78.029 1.00 55.24 102 ALA A N 1
ATOM 748 C CA . ALA A 1 102 ? 21.818 68.519 77.034 1.00 54.61 102 ALA A CA 1
ATOM 749 C C . ALA A 1 102 ? 20.731 68.358 75.984 1.00 54.32 102 ALA A C 1
ATOM 750 O O . ALA A 1 102 ? 20.517 69.249 75.162 1.00 54.83 102 ALA A O 1
ATOM 752 N N . LEU A 1 103 ? 20.049 67.217 76.017 1.00 55.20 103 LEU A N 1
ATOM 753 C CA . LEU A 1 103 ? 18.972 66.912 75.075 1.00 54.94 103 LEU A CA 1
ATOM 754 C C . LEU A 1 103 ? 17.662 67.536 75.490 1.00 54.86 103 LEU A C 1
ATOM 755 O O . LEU A 1 103 ? 16.617 67.206 74.927 1.00 54.12 103 LEU A O 1
ATOM 760 N N . ALA A 1 104 ? 17.717 68.407 76.494 1.00 56.54 104 ALA A N 1
ATOM 761 C CA . ALA A 1 104 ? 16.525 69.082 76.999 1.00 59.68 104 ALA A CA 1
ATOM 762 C C . ALA A 1 104 ? 15.265 68.202 76.986 1.00 61.69 104 ALA A C 1
ATOM 763 O O . ALA A 1 104 ? 14.164 68.687 76.720 1.00 62.25 104 ALA A O 1
ATOM 765 N N . ARG A 1 105 ? 15.439 66.913 77.270 1.00 63.58 105 ARG A N 1
ATOM 766 C CA . ARG A 1 105 ? 14.339 65.950 77.296 1.00 64.51 105 ARG A CA 1
ATOM 767 C C . ARG A 1 105 ? 14.467 65.139 78.596 1.00 64.87 105 ARG A C 1
ATOM 768 O O . ARG A 1 105 ? 15.577 64.969 79.114 1.00 65.93 105 ARG A O 1
ATOM 776 N N . PRO A 1 106 ? 13.344 64.635 79.144 1.00 64.28 106 PRO A N 1
ATOM 777 C CA . PRO A 1 106 ? 13.361 63.845 80.384 1.00 62.76 10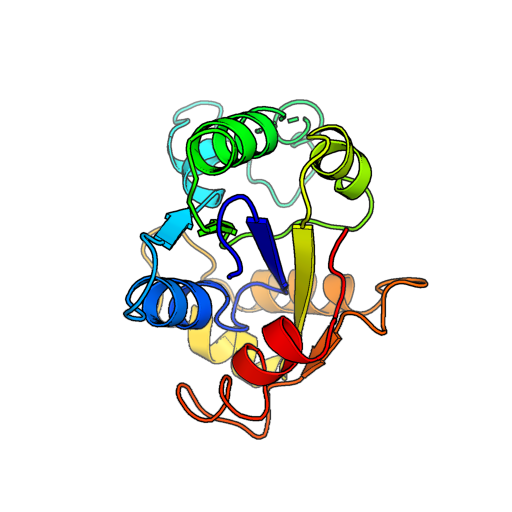6 PRO A CA 1
ATOM 778 C C . PRO A 1 106 ? 13.998 62.452 80.244 1.00 61.89 106 PRO A C 1
ATOM 779 O O . PRO A 1 106 ? 13.475 61.598 79.520 1.00 60.16 106 PRO A O 1
ATOM 783 N N . LEU A 1 107 ? 15.117 62.218 80.934 1.00 60.61 107 LEU A N 1
ATOM 784 C CA . LEU A 1 107 ? 15.765 60.906 80.854 1.00 59.72 107 LEU A CA 1
ATOM 785 C C . LEU A 1 107 ? 15.874 60.250 82.211 1.00 58.47 107 LEU A C 1
ATOM 786 O O . LEU A 1 107 ? 16.213 60.894 83.179 1.00 56.97 107 LEU A O 1
ATOM 791 N N . HIS A 1 108 ? 15.575 58.958 82.255 1.00 58.73 108 HIS A N 1
ATOM 792 C CA . HIS A 1 108 ? 15.638 58.167 83.472 1.00 58.58 108 HIS A CA 1
ATOM 793 C C . HIS A 1 108 ? 16.958 57.383 83.479 1.00 59.03 108 HIS A C 1
ATOM 794 O O . HIS A 1 108 ? 17.301 56.712 82.485 1.00 60.38 108 HIS A O 1
ATOM 801 N N . TYR A 1 109 ? 17.702 57.454 84.585 1.00 57.25 109 TYR A N 1
ATOM 802 C CA . TYR A 1 109 ? 18.979 56.728 84.683 1.00 55.11 109 TYR A CA 1
ATOM 803 C C . TYR A 1 109 ? 18.849 55.521 85.638 1.00 53.77 109 TYR A C 1
ATOM 804 O O . TYR A 1 109 ? 18.453 55.674 86.793 1.00 53.83 109 TYR A O 1
ATOM 813 N N . ILE A 1 110 ? 19.170 54.328 85.132 1.00 52.02 110 ILE A N 1
ATOM 814 C CA . ILE A 1 110 ? 19.104 53.070 85.897 1.00 50.06 110 ILE A CA 1
ATOM 815 C C . ILE A 1 110 ? 20.322 52.178 85.620 1.00 49.06 110 ILE A C 1
ATOM 816 O O . ILE A 1 110 ? 20.546 51.738 84.486 1.00 47.28 110 ILE A O 1
ATOM 821 N N . VAL A 1 111 ? 21.104 51.919 86.666 1.00 49.64 111 VAL A N 1
ATOM 822 C CA . VAL A 1 111 ? 22.313 51.088 86.570 1.00 49.40 111 VAL A CA 1
ATOM 823 C C . VAL A 1 111 ? 22.021 49.678 87.103 1.00 48.75 111 VAL A C 1
ATOM 824 O O . VAL A 1 111 ? 21.559 49.522 88.222 1.00 49.42 111 VAL A O 1
ATOM 828 N N . LEU A 1 112 ? 22.269 48.643 86.319 1.00 48.56 112 LEU A N 1
ATOM 829 C CA . LEU A 1 112 ? 21.990 47.309 86.829 1.00 50.43 112 LEU A CA 1
ATOM 830 C C . LEU A 1 112 ? 23.243 46.749 87.463 1.00 53.01 112 LEU A C 1
ATOM 831 O O . LEU A 1 112 ? 24.347 46.970 86.967 1.00 54.59 112 LEU A O 1
ATOM 836 N N . ARG A 1 113 ? 23.088 46.036 88.570 1.00 55.28 113 ARG A N 1
ATOM 837 C CA . ARG A 1 113 ? 24.253 45.449 89.215 1.00 57.33 113 ARG A CA 1
ATOM 838 C C . ARG A 1 113 ? 23.861 44.047 89.648 1.00 57.28 113 ARG A C 1
ATOM 839 O O . ARG A 1 113 ? 22.719 43.810 90.045 1.00 57.55 113 ARG A O 1
ATOM 847 N N . THR A 1 114 ? 24.806 43.120 89.531 1.00 56.85 114 THR A N 1
ATOM 848 C CA . THR A 1 114 ? 24.588 41.737 89.919 1.00 57.60 114 THR A CA 1
ATOM 849 C C . THR A 1 114 ? 25.898 41.086 90.346 1.00 57.97 114 THR A C 1
ATOM 850 O O . THR A 1 114 ? 26.982 41.611 90.111 1.00 59.24 114 THR A O 1
ATOM 854 N N . THR A 1 115 ? 25.780 39.937 90.991 1.00 58.09 115 THR A N 1
ATOM 855 C CA . THR A 1 115 ? 26.927 39.172 91.444 1.00 56.22 115 THR A CA 1
ATOM 856 C C . THR A 1 115 ? 27.925 39.066 90.309 1.00 55.60 115 THR A C 1
ATOM 857 O O . THR A 1 115 ? 27.540 39.007 89.146 1.00 54.76 115 THR A O 1
ATOM 861 N N . ALA A 1 116 ? 29.204 39.045 90.653 1.00 55.89 116 ALA A N 1
ATOM 862 C CA . ALA A 1 116 ? 30.254 38.917 89.665 1.00 57.03 116 ALA A CA 1
ATOM 863 C C . ALA A 1 116 ? 30.189 37.539 89.017 1.00 58.64 116 ALA A C 1
ATOM 864 O O . ALA A 1 116 ? 30.595 37.371 87.871 1.00 59.19 116 ALA A O 1
ATOM 866 N N . ALA A 1 117 ? 29.679 36.558 89.762 1.00 61.02 117 ALA A N 1
ATOM 867 C CA . ALA A 1 117 ? 29.539 35.174 89.282 1.00 62.37 117 ALA A CA 1
ATOM 868 C C . ALA A 1 117 ? 28.381 35.086 88.293 1.00 63.28 117 ALA A C 1
ATOM 869 O O . ALA A 1 117 ? 28.414 34.279 87.360 1.00 64.38 117 ALA A O 1
ATOM 871 N N . GLU A 1 118 ? 27.361 35.915 88.533 1.00 62.20 118 GLU A N 1
ATOM 872 C CA . GLU A 1 118 ? 26.178 36.002 87.690 1.00 60.65 118 GLU A CA 1
ATOM 873 C C . GLU A 1 118 ? 26.572 36.733 86.402 1.00 61.31 118 GLU A C 1
ATOM 874 O O . GLU A 1 118 ? 26.141 36.377 85.303 1.00 60.81 118 GLU A O 1
ATOM 880 N N . ALA A 1 119 ? 27.411 37.754 86.540 1.00 61.90 119 ALA A N 1
ATOM 881 C CA . ALA A 1 119 ? 27.846 38.522 85.388 1.00 62.16 119 ALA A CA 1
ATOM 882 C C . ALA A 1 119 ? 28.786 37.694 84.547 1.00 62.39 119 ALA A C 1
ATOM 883 O O . ALA A 1 119 ? 28.696 37.704 83.329 1.00 63.25 119 ALA A O 1
ATOM 885 N N . ILE A 1 120 ? 29.689 36.967 85.184 1.00 62.15 120 ILE A N 1
ATOM 886 C CA . ILE A 1 120 ? 30.612 36.152 84.416 1.00 63.84 120 ILE A CA 1
ATOM 887 C C . ILE A 1 120 ? 29.854 35.053 83.683 1.00 65.47 120 ILE A C 1
ATOM 888 O O . ILE A 1 120 ? 30.196 34.684 82.562 1.00 63.79 120 ILE A O 1
ATOM 893 N N . GLU A 1 121 ? 28.819 34.541 84.342 1.00 68.99 121 GLU A N 1
ATOM 894 C CA . GLU A 1 121 ? 27.967 33.475 83.812 1.00 71.73 121 GLU A CA 1
ATOM 895 C C . GLU A 1 121 ? 27.218 33.894 82.545 1.00 71.28 121 GLU A C 1
ATOM 896 O O . GLU A 1 121 ? 27.396 33.300 81.481 1.00 70.53 121 GLU A O 1
ATOM 902 N N . ARG A 1 122 ? 26.377 34.916 82.680 1.00 72.03 122 ARG A N 1
ATOM 903 C CA . ARG A 1 122 ? 25.580 35.422 81.572 1.00 72.68 122 ARG A CA 1
ATOM 904 C C . ARG A 1 122 ? 26.465 35.662 80.339 1.00 72.63 122 ARG A C 1
ATOM 905 O O . ARG A 1 122 ? 26.134 35.230 79.234 1.00 73.81 122 ARG A O 1
ATOM 913 N N . CYS A 1 123 ? 27.610 36.306 80.531 1.00 71.68 123 CYS A N 1
ATOM 914 C CA . CYS A 1 123 ? 28.506 36.601 79.417 1.00 71.17 123 CYS A CA 1
ATOM 915 C C . CYS A 1 123 ? 29.377 35.440 78.962 1.00 73.37 123 CYS A C 1
ATOM 916 O O . CYS A 1 123 ? 29.880 35.443 77.848 1.00 72.31 123 CYS A O 1
ATOM 919 N N . LEU A 1 124 ? 29.565 34.449 79.821 1.00 78.21 124 LEU A N 1
ATOM 920 C CA . LEU A 1 124 ? 30.418 33.315 79.475 1.00 82.31 124 LEU A CA 1
ATOM 921 C C . LEU A 1 124 ? 30.070 32.792 78.092 1.00 84.44 124 LEU A C 1
ATOM 922 O O . LEU A 1 124 ? 30.860 32.905 77.154 1.00 84.26 124 LEU A O 1
ATOM 927 N N . ASP A 1 125 ? 28.872 32.230 77.988 1.00 87.74 125 ASP A N 1
ATOM 928 C CA . ASP A 1 125 ? 28.367 31.662 76.751 1.00 90.45 125 ASP A CA 1
ATOM 929 C C . ASP A 1 125 ? 27.739 32.783 75.917 1.00 91.74 125 ASP A C 1
ATOM 930 O O . ASP A 1 125 ? 26.515 32.849 75.775 1.00 92.65 125 ASP A O 1
ATOM 935 N N . ARG A 1 126 ? 28.574 33.674 75.383 1.00 92.60 126 ARG A N 1
ATOM 936 C CA . ARG A 1 126 ? 28.091 34.791 74.560 1.00 93.16 126 ARG A CA 1
ATOM 937 C C . ARG A 1 126 ? 28.843 34.767 73.251 1.00 95.72 126 ARG A C 1
ATOM 938 O O . ARG A 1 126 ? 28.266 34.991 72.183 1.00 96.48 126 ARG A O 1
ATOM 946 N N . GLY A 1 127 ? 30.143 34.506 73.349 1.00 97.88 127 GLY A N 1
ATOM 947 C CA . GLY A 1 127 ? 30.971 34.474 72.163 1.00 101.36 127 GLY A CA 1
ATOM 948 C C . GLY A 1 127 ? 30.680 35.700 71.319 1.00 103.77 127 GLY A C 1
ATOM 949 O O . GLY A 1 127 ? 30.876 36.831 71.774 1.00 104.04 127 GLY A O 1
ATOM 950 N N . GLY A 1 128 ? 30.196 35.476 70.098 1.00 105.00 128 GLY A N 1
ATOM 951 C CA . GLY A 1 128 ? 29.887 36.577 69.203 1.00 106.48 128 GLY A CA 1
ATOM 952 C C . GLY A 1 128 ? 31.030 37.571 69.088 1.00 107.28 128 GLY A C 1
ATOM 953 O O . GLY A 1 128 ? 32.074 37.288 68.487 1.00 107.32 128 GLY A O 1
ATOM 954 N N . ASP A 1 129 ? 30.835 38.744 69.676 1.00 107.34 129 ASP A N 1
ATOM 955 C CA . ASP A 1 129 ? 31.852 39.777 69.638 1.00 107.38 129 ASP A CA 1
ATOM 956 C C . ASP A 1 129 ? 31.858 40.566 70.950 1.00 107.11 129 ASP A C 1
ATOM 957 O O . ASP A 1 129 ? 32.668 41.477 71.140 1.00 107.56 129 ASP A O 1
ATOM 962 N N . SER A 1 130 ? 30.955 40.191 71.854 1.00 105.66 130 SER A N 1
ATOM 963 C CA . SER A 1 130 ? 30.829 40.843 73.151 1.00 104.00 130 SER A CA 1
ATOM 964 C C . SER A 1 130 ? 31.836 40.320 74.179 1.00 103.27 130 SER A C 1
ATOM 965 O O . SER A 1 130 ? 32.891 39.791 73.822 1.00 103.77 130 SER A O 1
ATOM 968 N N . LEU A 1 131 ? 31.501 40.467 75.458 1.00 101.20 131 LEU A N 1
ATOM 969 C CA . LEU A 1 131 ? 32.377 40.024 76.537 1.00 98.16 131 LEU A CA 1
ATOM 970 C C . LEU A 1 131 ? 32.415 38.509 76.712 1.00 95.60 131 LEU A C 1
ATOM 971 O O . LEU A 1 131 ? 31.389 37.885 76.960 1.00 95.54 131 LEU A O 1
ATOM 976 N N . SER A 1 132 ? 33.599 37.916 76.592 1.00 92.32 132 SER A N 1
ATOM 977 C CA . SER A 1 132 ? 33.729 36.474 76.762 1.00 89.17 132 SER A CA 1
ATOM 978 C C . SER A 1 132 ? 34.611 36.139 77.967 1.00 86.81 132 SER A C 1
ATOM 979 O O . SER A 1 132 ? 34.129 35.597 78.961 1.00 86.55 132 SER A O 1
ATOM 982 N N . ASP A 1 133 ? 35.897 36.471 77.871 1.00 83.63 133 ASP A N 1
ATOM 983 C CA . ASP A 1 133 ? 36.870 36.217 78.934 1.00 79.71 133 ASP A CA 1
ATOM 984 C C . ASP A 1 133 ? 36.329 36.717 80.280 1.00 76.62 133 ASP A C 1
ATOM 985 O O . ASP A 1 133 ? 36.063 37.910 80.441 1.00 76.50 133 ASP A O 1
ATOM 990 N N . PRO A 1 134 ? 36.156 35.802 81.263 1.00 73.21 134 PRO A N 1
ATOM 991 C CA . PRO A 1 134 ? 35.643 36.139 82.596 1.00 68.85 134 PRO A CA 1
ATOM 992 C C . PRO A 1 134 ? 36.512 37.122 83.388 1.00 65.92 134 PRO A C 1
ATOM 993 O O . PRO A 1 134 ? 36.036 37.754 84.332 1.00 64.59 134 PRO A O 1
ATOM 997 N N . LEU A 1 135 ? 37.781 37.252 83.000 1.00 63.35 135 LEU A N 1
ATOM 998 C CA . LEU A 1 135 ? 38.708 38.180 83.667 1.00 59.66 135 LEU A CA 1
ATOM 999 C C . LEU A 1 135 ? 38.286 39.622 83.397 1.00 57.74 135 LEU A C 1
ATOM 1000 O O . LEU A 1 135 ? 38.222 40.444 84.313 1.00 56.49 135 LEU A O 1
ATOM 1005 N N . VAL A 1 136 ? 38.008 39.902 82.122 1.00 56.14 136 VAL A N 1
ATOM 1006 C CA . VAL A 1 136 ? 37.574 41.214 81.641 1.00 54.20 136 VAL A CA 1
ATOM 1007 C C . VAL A 1 136 ? 36.213 41.559 82.236 1.00 53.51 136 VAL A C 1
ATOM 1008 O O . VAL A 1 136 ? 36.016 42.628 82.818 1.00 51.83 136 VAL A O 1
ATOM 1012 N N . VAL A 1 137 ? 35.273 40.636 82.093 1.00 53.80 137 VAL A N 1
ATOM 1013 C CA . VAL A 1 137 ? 33.942 40.855 82.618 1.00 54.90 137 VAL A CA 1
ATOM 1014 C C . VAL A 1 137 ? 33.974 41.133 84.113 1.00 56.38 137 VAL A C 1
ATOM 1015 O O . VAL A 1 137 ? 33.203 41.948 84.622 1.00 57.01 137 VAL A O 1
ATOM 1019 N N . ALA A 1 138 ? 34.861 40.429 84.808 1.00 57.94 138 ALA A N 1
ATOM 1020 C CA . ALA A 1 138 ? 35.022 40.560 86.249 1.00 58.52 138 ALA A CA 1
ATOM 1021 C C . ALA A 1 138 ? 35.704 41.865 86.598 1.00 59.21 138 ALA A C 1
ATOM 1022 O O . ALA A 1 138 ? 35.262 42.573 87.500 1.00 59.41 138 ALA A O 1
ATOM 1024 N N . ASP A 1 139 ? 36.788 42.173 85.890 1.00 59.74 139 ASP A N 1
ATOM 1025 C CA . ASP A 1 139 ? 37.515 43.409 86.125 1.00 60.55 139 ASP A CA 1
ATOM 1026 C C . ASP A 1 139 ? 36.563 44.578 85.876 1.00 60.34 139 ASP A C 1
ATOM 1027 O O . ASP A 1 139 ? 36.400 45.434 86.740 1.00 60.16 139 ASP A O 1
ATOM 1032 N N . LEU A 1 140 ? 35.904 44.599 84.721 1.00 60.07 140 LEU A N 1
ATOM 1033 C CA . LEU A 1 140 ? 34.985 45.691 84.409 1.00 61.21 140 LEU A CA 1
ATOM 1034 C C . LEU A 1 140 ? 33.873 45.831 85.464 1.00 61.85 140 LEU A C 1
ATOM 1035 O O . LEU A 1 140 ? 33.426 46.945 85.783 1.00 61.99 140 LEU A O 1
ATOM 1040 N N . HIS A 1 141 ? 33.452 44.695 86.016 1.00 62.88 141 HIS A N 1
ATOM 1041 C CA . HIS A 1 141 ? 32.421 44.630 87.056 1.00 63.02 141 HIS A CA 1
ATOM 1042 C C . HIS A 1 141 ? 32.899 45.340 88.345 1.00 64.31 141 HIS A C 1
ATOM 1043 O O . HIS A 1 141 ? 32.170 46.171 88.905 1.00 63.45 141 HIS A O 1
ATOM 1050 N N . SER A 1 142 ? 34.119 45.020 88.795 1.00 65.33 142 SER A N 1
ATOM 1051 C CA . SER A 1 142 ? 34.698 45.629 90.005 1.00 66.91 142 SER A CA 1
ATOM 1052 C C . SER A 1 142 ? 34.705 47.149 89.895 1.00 66.59 142 SER A C 1
ATOM 1053 O O . SER A 1 142 ? 34.361 47.858 90.840 1.00 65.44 142 SER A O 1
ATOM 1056 N N . GLN A 1 143 ? 35.124 47.634 88.733 1.00 66.78 143 GLN A N 1
ATOM 1057 C CA . GLN A 1 143 ? 35.168 49.054 88.470 1.00 67.61 143 GLN A CA 1
ATOM 1058 C C . GLN A 1 143 ? 33.786 49.674 88.602 1.00 68.11 143 GLN A C 1
ATOM 1059 O O . GLN A 1 143 ? 33.625 50.697 89.266 1.00 68.43 143 GLN A O 1
ATOM 1065 N N . PHE A 1 144 ? 32.785 49.045 87.994 1.00 68.66 144 PHE A N 1
ATOM 1066 C CA . PHE A 1 144 ? 31.413 49.546 88.055 1.00 69.51 144 PHE A CA 1
ATOM 1067 C C . PHE A 1 144 ? 30.806 49.537 89.476 1.00 69.52 144 PHE A C 1
ATOM 1068 O O . PHE A 1 144 ? 29.601 49.739 89.636 1.00 69.20 144 PHE A O 1
ATOM 1076 N N . ALA A 1 145 ? 31.636 49.330 90.502 1.00 70.23 145 ALA A N 1
ATOM 1077 C CA . ALA A 1 145 ? 31.165 49.267 91.896 1.00 69.02 145 ALA A CA 1
ATOM 1078 C C . ALA A 1 145 ? 30.948 50.600 92.602 1.00 69.08 145 ALA A C 1
ATOM 1079 O O . ALA A 1 145 ? 30.095 50.694 93.481 1.00 68.43 145 ALA A O 1
ATOM 1081 N N . ASP A 1 146 ? 31.718 51.620 92.233 1.00 69.63 146 ASP A N 1
ATOM 1082 C CA . ASP A 1 146 ? 31.577 52.935 92.860 1.00 69.97 146 ASP A CA 1
ATOM 1083 C C . ASP A 1 146 ? 30.890 53.937 91.928 1.00 67.94 146 ASP A C 1
ATOM 1084 O O . ASP A 1 146 ? 31.516 54.485 91.019 1.00 67.91 146 ASP A O 1
ATOM 1089 N N . LEU A 1 147 ? 29.607 54.181 92.162 1.00 64.97 147 LEU A N 1
ATOM 1090 C CA . LEU A 1 147 ? 28.870 55.118 91.338 1.00 64.05 147 LEU A CA 1
ATOM 1091 C C . LEU A 1 147 ? 28.821 56.505 91.946 1.00 63.63 147 LEU A C 1
ATOM 1092 O O . LEU A 1 147 ? 27.953 57.313 91.605 1.00 62.57 147 LEU A O 1
ATOM 1097 N N . GLY A 1 148 ? 29.771 56.775 92.839 1.00 63.96 148 GLY A N 1
ATOM 1098 C CA . GLY A 1 148 ? 29.848 58.067 93.503 1.00 63.52 148 GLY A CA 1
ATOM 1099 C C . GLY A 1 148 ? 28.563 58.459 94.207 1.00 63.03 148 GLY A C 1
ATOM 1100 O O . GLY A 1 148 ? 28.070 57.746 95.085 1.00 62.88 148 GLY A O 1
ATOM 110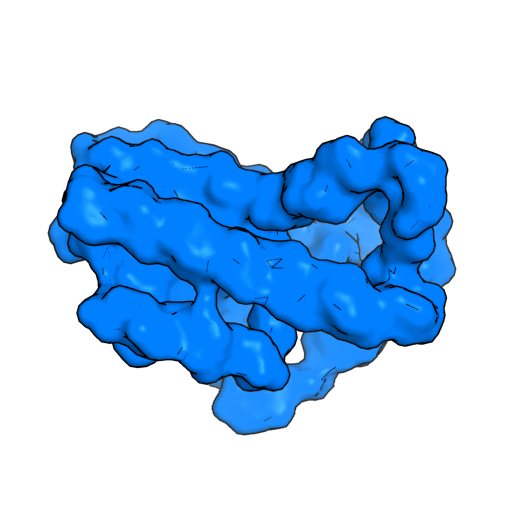1 N N . ALA A 1 149 ? 28.014 59.601 93.824 1.00 62.38 149 ALA A N 1
ATOM 1102 C CA . ALA A 1 149 ? 26.783 60.062 94.424 1.00 62.74 149 ALA A CA 1
ATOM 1103 C C . ALA A 1 149 ? 25.610 59.645 93.552 1.00 63.38 149 ALA A C 1
ATOM 1104 O O . ALA A 1 149 ? 24.521 60.198 93.655 1.00 64.75 149 ALA A O 1
ATOM 1106 N N . PHE A 1 150 ? 25.836 58.679 92.677 1.00 63.13 150 PHE A N 1
ATOM 1107 C CA . PHE A 1 150 ? 24.770 58.199 91.818 1.00 62.64 150 PHE A CA 1
ATOM 1108 C C . PHE A 1 150 ? 24.272 56.824 92.242 1.00 63.54 150 PHE A C 1
ATOM 1109 O O . PHE A 1 150 ? 23.507 56.191 91.516 1.00 64.85 150 PHE A O 1
ATOM 1117 N N . GLU A 1 151 ? 24.695 56.354 93.411 1.00 62.99 151 GLU A N 1
ATOM 1118 C CA . GLU A 1 151 ? 24.279 55.030 93.869 1.00 61.47 151 GLU A CA 1
ATOM 1119 C C . GLU A 1 151 ? 22.775 54.846 93.955 1.00 59.97 151 GLU A C 1
ATOM 1120 O O . GLU A 1 151 ? 22.262 53.781 93.624 1.00 58.00 151 GLU A O 1
ATOM 1126 N N . HIS A 1 152 ? 22.061 55.884 94.381 1.00 58.83 152 HIS A N 1
ATOM 1127 C CA . HIS A 1 152 ? 20.623 55.763 94.484 1.00 59.61 152 HIS A CA 1
ATOM 1128 C C . HIS A 1 152 ? 20.030 55.475 93.106 1.00 60.34 152 HIS A C 1
ATOM 1129 O O . HIS A 1 152 ? 18.807 55.370 92.942 1.00 61.63 152 HIS A O 1
ATOM 1136 N N . HIS A 1 153 ? 20.923 55.332 92.126 1.00 59.04 153 HIS A N 1
ATOM 1137 C CA . HIS A 1 153 ? 20.565 55.035 90.748 1.00 57.51 153 HIS A CA 1
ATOM 1138 C C . HIS A 1 153 ? 20.889 53.592 90.415 1.00 58.48 153 HIS A C 1
ATOM 1139 O O . HIS A 1 153 ? 20.895 53.204 89.249 1.00 58.11 153 HIS A O 1
ATOM 1146 N N . VAL A 1 154 ? 21.181 52.790 91.427 1.00 59.85 154 VAL A N 1
ATOM 1147 C CA . VAL A 1 154 ? 21.506 51.403 91.149 1.00 61.26 154 VAL A CA 1
ATOM 1148 C C . VAL A 1 154 ? 20.337 50.494 91.482 1.00 62.80 154 VAL A C 1
ATOM 1149 O O . VAL A 1 154 ? 19.623 50.684 92.467 1.00 63.52 154 VAL A O 1
ATOM 1153 N N . LEU A 1 155 ? 20.148 49.501 90.632 1.00 63.70 155 LEU A N 1
ATOM 1154 C CA . LEU A 1 155 ? 19.068 48.565 90.796 1.00 64.40 155 LEU A CA 1
ATOM 1155 C C . LEU A 1 155 ? 19.659 47.171 90.835 1.00 66.65 155 LEU A C 1
ATOM 1156 O O . LEU A 1 155 ? 20.035 46.604 89.807 1.00 65.58 155 LEU A O 1
ATOM 1161 N N . PRO A 1 156 ? 19.782 46.608 92.041 1.00 69.14 156 PRO A N 1
ATOM 1162 C CA . PRO A 1 156 ? 20.339 45.262 92.163 1.00 70.72 156 PRO A CA 1
ATOM 1163 C C . PRO A 1 156 ? 19.283 44.260 91.705 1.00 72.46 156 PRO A C 1
ATOM 1164 O O . PRO A 1 156 ? 18.100 44.365 92.066 1.00 73.01 156 PRO A O 1
ATOM 1168 N N . VAL A 1 157 ? 19.718 43.310 90.884 1.00 73.12 157 VAL A N 1
ATOM 1169 C CA . VAL A 1 157 ? 18.830 42.296 90.340 1.00 73.62 157 VAL A CA 1
ATOM 1170 C C . VAL A 1 157 ? 19.446 40.909 90.409 1.00 74.63 157 VAL A C 1
ATOM 1171 O O . VAL A 1 157 ? 19.240 40.086 89.519 1.00 74.40 157 VAL A O 1
ATOM 1175 N N . SER A 1 158 ? 20.208 40.656 91.468 1.00 76.41 158 SER A N 1
ATOM 1176 C CA . SER A 1 158 ? 20.835 39.353 91.657 1.00 78.36 158 SER A CA 1
ATOM 1177 C C . SER A 1 158 ? 19.768 38.365 92.115 1.00 80.44 158 SER A C 1
ATOM 1178 O O . SER A 1 158 ? 19.591 37.298 91.515 1.00 80.71 158 SER A O 1
ATOM 1181 N N . GLY A 1 159 ? 19.045 38.745 93.169 1.00 82.75 159 GLY A N 1
ATOM 1182 C CA . GLY A 1 159 ? 17.998 37.898 93.729 1.00 85.87 159 GLY A CA 1
ATOM 1183 C C . GLY A 1 159 ? 16.723 37.811 92.902 1.00 87.64 159 GLY A C 1
ATOM 1184 O O . GLY A 1 159 ? 15.638 37.484 93.420 1.00 87.99 159 GLY A O 1
ATOM 1185 N N . LYS A 1 160 ? 16.873 38.087 91.606 1.00 87.52 160 LYS A N 1
ATOM 1186 C CA . LYS A 1 160 ? 15.762 38.079 90.661 1.00 86.52 160 LYS A CA 1
ATOM 1187 C C . LYS A 1 160 ? 16.164 37.391 89.370 1.00 86.17 160 LYS A C 1
ATOM 1188 O O . LYS A 1 160 ? 17.352 37.191 89.112 1.00 85.63 160 LYS A O 1
ATOM 1194 N N . ASP A 1 161 ? 15.166 37.003 88.582 1.00 86.15 161 ASP A N 1
ATOM 1195 C CA . ASP A 1 161 ? 15.420 36.363 87.303 1.00 86.90 161 ASP A CA 1
ATOM 1196 C C . ASP A 1 161 ? 15.011 37.335 86.215 1.00 86.78 161 ASP A C 1
ATOM 1197 O O . ASP A 1 161 ? 14.664 38.485 86.495 1.00 86.28 161 ASP A O 1
ATOM 1202 N N . THR A 1 162 ? 15.023 36.850 84.978 1.00 87.12 162 THR A N 1
ATOM 1203 C CA . THR A 1 162 ? 14.700 37.662 83.810 1.00 86.54 162 THR A CA 1
ATOM 1204 C C . THR A 1 162 ? 13.399 38.470 83.870 1.00 86.48 162 THR A C 1
ATOM 1205 O O . THR A 1 162 ? 13.369 39.638 83.480 1.00 85.93 162 THR A O 1
ATOM 1209 N N . ASP A 1 163 ? 12.326 37.864 84.356 1.00 87.44 163 ASP A N 1
ATOM 1210 C CA . ASP A 1 163 ? 11.064 38.582 84.436 1.00 88.86 163 ASP A CA 1
ATOM 1211 C C . ASP A 1 163 ? 10.741 39.076 85.846 1.00 89.01 163 ASP A C 1
ATOM 1212 O O . ASP A 1 163 ? 9.710 39.709 86.080 1.00 88.69 163 ASP A O 1
ATOM 1217 N N . GLN A 1 164 ? 11.619 38.791 86.794 1.00 89.34 164 GLN A N 1
ATOM 1218 C CA . GLN A 1 164 ? 11.397 39.265 88.151 1.00 89.68 164 GLN A CA 1
ATOM 1219 C C . GLN A 1 164 ? 12.169 40.579 88.260 1.00 89.97 164 GLN A C 1
ATOM 1220 O O . GLN A 1 164 ? 12.052 41.317 89.236 1.00 89.32 164 GLN A O 1
ATOM 1226 N N . ALA A 1 165 ? 12.946 40.856 87.217 1.00 90.50 165 ALA A N 1
ATOM 1227 C CA . ALA A 1 165 ? 13.750 42.061 87.126 1.00 91.20 165 ALA A CA 1
ATOM 1228 C C . ALA A 1 165 ? 13.006 43.171 86.378 1.00 92.42 165 ALA A C 1
ATOM 1229 O O . ALA A 1 165 ? 13.579 43.836 85.521 1.00 92.46 165 ALA A O 1
ATOM 1231 N N . LEU A 1 166 ? 11.729 43.369 86.683 1.00 93.24 166 LEU A N 1
ATOM 1232 C CA . LEU A 1 166 ? 10.984 44.422 86.012 1.00 93.79 166 LEU A CA 1
ATOM 1233 C C . LEU A 1 166 ? 9.904 45.060 86.885 1.00 96.19 166 LEU A C 1
ATOM 1234 O O . LEU A 1 166 ? 10.063 46.194 87.343 1.00 96.67 166 LEU A O 1
ATOM 1239 N N . GLN A 1 167 ? 8.811 44.336 87.120 1.00 98.14 167 GLN A N 1
ATOM 1240 C CA . GLN A 1 167 ? 7.700 44.856 87.926 1.00 99.50 167 GLN A CA 1
ATOM 1241 C C . GLN A 1 167 ? 8.153 45.571 89.213 1.00 100.12 167 GLN A C 1
ATOM 1242 O O . GLN A 1 167 ? 7.890 46.770 89.394 1.00 99.52 167 GLN A O 1
ATOM 1248 N N . SER A 1 168 ? 8.823 44.816 90.094 1.00 100.84 168 SER A N 1
ATOM 1249 C CA . SER A 1 168 ? 9.373 45.292 91.388 1.00 99.46 168 SER A CA 1
ATOM 1250 C C . SER A 1 168 ? 10.788 45.833 91.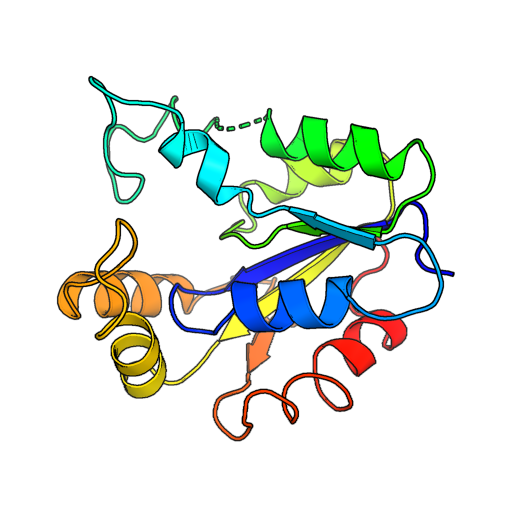170 1.00 99.02 168 SER A C 1
ATOM 1251 O O . SER A 1 168 ? 11.509 46.162 92.125 1.00 98.05 168 SER A O 1
ATOM 1254 N N . ALA A 1 169 ? 11.161 45.895 89.894 1.00 97.54 169 ALA A N 1
ATOM 1255 C CA . ALA A 1 169 ? 12.454 46.371 89.461 1.00 95.25 169 ALA A CA 1
ATOM 1256 C C . ALA A 1 169 ? 12.290 47.582 88.540 1.00 94.13 169 ALA A C 1
ATOM 1257 O O . ALA A 1 169 ? 11.620 48.558 88.894 1.00 93.40 169 ALA A O 1
ATOM 1259 N N . ILE A 1 170 ? 12.895 47.492 87.355 1.00 92.66 170 ILE A N 1
ATOM 1260 C CA . ILE A 1 170 ? 12.880 48.556 86.351 1.00 90.69 170 ILE A CA 1
ATOM 1261 C C . ILE A 1 170 ? 11.539 49.195 86.037 1.00 88.29 170 ILE A C 1
ATOM 1262 O O . ILE A 1 170 ? 11.439 50.414 85.920 1.00 86.71 170 ILE A O 1
ATOM 1267 N N . ASN A 1 171 ? 10.520 48.367 85.859 1.00 87.36 171 ASN A N 1
ATOM 1268 C CA . ASN A 1 171 ? 9.192 48.870 85.562 1.00 87.18 171 ASN A CA 1
ATOM 1269 C C . ASN A 1 171 ? 8.751 49.785 86.682 1.00 87.43 171 ASN A C 1
ATOM 1270 O O . ASN A 1 171 ? 8.208 50.863 86.444 1.00 86.26 171 ASN A O 1
ATOM 1275 N N . ALA A 1 172 ? 8.992 49.342 87.912 1.00 88.71 172 ALA A N 1
ATOM 1276 C CA . ALA A 1 172 ? 8.618 50.121 89.083 1.00 89.88 172 ALA A CA 1
ATOM 1277 C C . ALA A 1 172 ? 9.437 51.410 89.171 1.00 90.36 172 ALA A C 1
ATOM 1278 O O . ALA A 1 172 ? 8.948 52.431 89.661 1.00 90.55 172 ALA A O 1
ATOM 1280 N N . LEU A 1 173 ? 10.676 51.360 88.686 1.00 90.52 173 LEU A N 1
ATOM 1281 C CA . LEU A 1 173 ? 11.553 52.526 88.703 1.00 90.59 173 LEU A CA 1
ATOM 1282 C C . LEU A 1 173 ? 11.032 53.599 87.765 1.00 90.67 173 LEU A C 1
ATOM 1283 O O . LEU A 1 173 ? 10.963 54.769 88.125 1.00 91.00 173 LEU A O 1
ATOM 1288 N N . GLN A 1 174 ? 10.677 53.197 86.554 1.00 91.05 174 GLN A N 1
ATOM 1289 C CA . GLN A 1 174 ? 10.152 54.129 85.571 1.00 91.66 174 GLN A CA 1
ATOM 1290 C C . GLN A 1 174 ? 9.031 54.964 86.174 1.00 92.39 174 GLN A C 1
ATOM 1291 O O . GLN A 1 174 ? 8.962 56.178 85.972 1.00 91.77 174 GLN A O 1
ATOM 1297 N N . SER A 1 175 ? 8.144 54.297 86.905 1.00 93.59 175 SER A N 1
ATOM 1298 C CA . SER A 1 175 ? 7.016 54.972 87.536 1.00 94.58 175 SER A CA 1
ATOM 1299 C C . SER A 1 175 ? 7.444 55.591 88.863 1.00 95.58 175 SER A C 1
ATOM 1300 O O . SER A 1 175 ? 6.965 56.659 89.238 1.00 96.29 175 SER A O 1
ATOM 1303 N N . GLY A 1 176 ? 8.356 54.919 89.560 1.00 95.88 176 GLY A N 1
ATOM 1304 C CA . GLY A 1 176 ? 8.826 55.411 90.840 1.00 96.24 176 GLY A CA 1
ATOM 1305 C C . GLY A 1 176 ? 9.528 56.751 90.779 1.00 97.25 176 GLY A C 1
ATOM 1306 O O . GLY A 1 176 ? 10.138 57.164 91.762 1.00 98.20 176 GLY A O 1
ATOM 1307 N N . ARG A 1 177 ? 9.451 57.430 89.637 1.00 98.14 177 ARG A N 1
ATOM 1308 C CA . ARG A 1 177 ? 10.095 58.736 89.465 1.00 99.66 177 ARG A CA 1
ATOM 1309 C C . ARG A 1 177 ? 11.612 58.624 89.711 1.00 99.28 177 ARG A C 1
ATOM 1310 O O . ARG A 1 177 ? 12.245 59.568 90.187 1.00 99.68 177 ARG A O 1
ATOM 1318 N N . PHE A 1 178 ? 12.178 57.462 89.377 1.00 98.29 178 PHE A N 1
ATOM 1319 C CA . PHE A 1 178 ? 13.606 57.159 89.558 1.00 96.18 178 PHE A CA 1
ATOM 1320 C C . PHE A 1 178 ? 14.503 58.321 89.214 1.00 96.06 178 PHE A C 1
ATOM 1321 O O . PHE A 1 178 ? 15.492 58.571 89.893 1.00 95.72 178 PHE A O 1
ATOM 1329 N N . ARG A 1 179 ? 14.151 58.995 88.123 1.00 96.52 179 ARG A N 1
ATOM 1330 C CA . ARG A 1 179 ? 14.870 60.159 87.624 1.00 96.48 179 ARG A CA 1
ATOM 1331 C C . ARG A 1 179 ? 14.205 60.643 86.330 1.00 100.37 179 ARG A C 1
ATOM 1332 O O . ARG A 1 179 ? 14.611 60.233 85.240 1.00 101.48 179 ARG A O 1
ATOM 1340 N N . ILE A 1 180 ? 13.189 61.505 86.450 1.00 104.23 180 ILE A N 1
ATOM 1341 C CA . ILE A 1 180 ? 12.460 62.054 85.286 1.00 107.32 180 ILE A CA 1
ATOM 1342 C C . ILE A 1 180 ? 13.351 62.861 84.319 1.00 109.12 180 ILE A C 1
ATOM 1343 O O . ILE A 1 180 ? 13.225 62.731 83.098 1.00 110.09 180 ILE A O 1
ATOM 1348 N N . ASP A 1 181 ? 14.245 63.685 84.875 1.00 110.84 181 ASP A N 1
ATOM 1349 C CA . ASP A 1 181 ? 15.176 64.518 84.099 1.00 111.03 181 ASP A CA 1
ATOM 1350 C C . ASP A 1 181 ? 16.493 64.777 84.854 1.00 110.51 181 ASP A C 1
ATOM 1351 O O . ASP A 1 181 ? 17.556 64.517 84.259 1.00 109.48 181 ASP A O 1
#

Secondary structure (DSSP, 8-state):
--TTEEEEEEE-TTS-HHHHHHHHHT-SSS-EEEE-TTHHHHT--SS---TTSSSHHHHH---HHHHHHHHHHHTS-EEEE-S---TTTTHHHHTT-S-EEEEEEE--HHHHHHHHHTT-TTS---HHHHHHHHHHTT--GGGGGGEEE-TT--TTTTTTTTHHHHHHTTS---

Foldseek 3Di:
DCWLEEEELAAFQLLCLPLLQVVVCPDDDFHEDEAALVVLLVPDDDVSDDCLDDVCPVVVCSLVVLVVRLVRSVVTYYYYYSYHDAPVCVVSNVVSVTWYAYAYEAEDLVSSQVSQCPPPDPDDHPSVSSSVSNVVRPPNDVCCLRYWYDHVHDSVRCAPVHVVCCVVVCNGRD

CATH classification: 3.40.50.300

Organism: Agrobacterium fabrum (strain C58 / ATCC 33970) (NCBI:txid176299)

Nearest PDB structures (foldseek):
  1zp6-assembly1_A-2  TM=1.004E+00  e=1.604E-37  Agrobacterium fabrum str. C58
  2bdt-assembly1_A-2  TM=7.976E-01  e=4.884E-08  Halalkalibacterium halodurans C-125
  1knq-assembly1_A  TM=7.344E-01  e=1.645E-04  Escherichia coli
  7yq1-assembly2_C  TM=6.203E-01  e=7.950E-05  Archaeoglobus fulgidus
  4eun-assembly1_A-2  TM=7.096E-01  e=2.839E-04  Janibacter sp. HTCC2649

Solvent-accessible surface area: 9305 Å² total

Sequence (174 aa):
DLGGNILLLSGHPGSGKSTIAEALANLPGVPKVHFHSDDLWGYIKHGRIDPWLPQSHQQNRIQIAADVAGRYAKEGYFVILDGVVRPDWLPAFTALARPLHYIVLRTTAAEAIERCLDRGGDSLSDPLVVADLHSQFADLGAFEHHVLPVSGKDTDQALQSAINALQSGRFRID

Radius of gyration: 15.45 Å; Cα contacts (8 Å, |Δi|>4): 279; chains: 1; bounding box: 42×37×33 Å

B-factor: mean 67.84, std 19.68, range [21.52, 121.07]